Protein AF-A0A955AQU6-F1 (afdb_monomer_lite)

Foldseek 3Di:
DDDDDFQFWKFFDLPDPDNVRHRFIWTFHAPDPVPPDPDADDPDSWGWDDDPPDIWIWTWTDGPPDDPDPPPDPTDTGTPVRIDTDD

Sequence (87 aa):
MNTFHLGDKVRISWDYFVPELQGVVGIVSAPPDSVKASTGPWQGYWRESRTDSDVERIYWVEDLEIPVTEGAVDGAEVSGSDLTRLA

pLDDT: mean 75.55, std 15.39, range [40.62, 93.75]

Structure (mmCIF, N/CA/C/O backbone):
data_AF-A0A955AQU6-F1
#
_entry.id   AF-A0A955AQU6-F1
#
loop_
_atom_site.group_PDB
_atom_site.id
_atom_site.type_symbol
_atom_site.label_atom_id
_atom_site.label_alt_id
_atom_site.label_comp_id
_atom_site.label_asym_id
_atom_site.label_entity_id
_atom_site.label_seq_id
_atom_site.pdbx_PDB_ins_code
_atom_site.Cartn_x
_atom_site.Cartn_y
_atom_site.Cartn_z
_atom_site.occupancy
_atom_site.B_iso_or_equiv
_atom_site.auth_seq_id
_atom_site.auth_comp_id
_atom_site.auth_asym_id
_atom_site.auth_atom_id
_atom_site.pdbx_PDB_model_num
ATOM 1 N N . MET A 1 1 ? -1.659 -13.933 6.890 1.00 56.81 1 MET A N 1
ATOM 2 C CA . MET A 1 1 ? -1.313 -12.635 6.274 1.00 56.81 1 MET A CA 1
ATOM 3 C C . MET A 1 1 ? -2.219 -12.409 5.082 1.00 56.81 1 MET A C 1
ATOM 5 O O . MET A 1 1 ? -2.255 -13.259 4.197 1.00 56.81 1 MET A O 1
ATOM 9 N N . ASN A 1 2 ? -2.978 -11.314 5.081 1.00 64.75 2 ASN A N 1
ATOM 10 C CA . ASN A 1 2 ? -3.788 -10.945 3.924 1.00 64.75 2 ASN A CA 1
ATOM 11 C C . ASN A 1 2 ? -2.857 -10.484 2.801 1.00 64.75 2 ASN A C 1
ATOM 13 O O . ASN A 1 2 ? -1.971 -9.659 3.010 1.00 64.75 2 ASN A O 1
ATOM 17 N N . THR A 1 3 ? -3.030 -11.072 1.620 1.00 81.44 3 THR A N 1
ATOM 18 C CA . THR A 1 3 ? -2.300 -10.666 0.418 1.00 81.44 3 THR A CA 1
ATOM 19 C C . THR A 1 3 ? -3.225 -9.814 -0.439 1.00 81.44 3 THR A C 1
ATOM 21 O O . THR A 1 3 ? -4.352 -10.241 -0.716 1.00 81.44 3 THR A O 1
ATOM 24 N N . PHE A 1 4 ? -2.761 -8.630 -0.828 1.00 87.38 4 PHE A N 1
ATOM 25 C CA . PHE A 1 4 ? -3.431 -7.744 -1.774 1.00 87.38 4 PHE A CA 1
ATOM 26 C C . PHE A 1 4 ? -2.825 -7.910 -3.172 1.00 87.38 4 PHE A C 1
ATOM 28 O O . PHE A 1 4 ? -1.682 -8.346 -3.312 1.00 87.38 4 PHE A O 1
ATOM 35 N N . HIS A 1 5 ? -3.603 -7.590 -4.198 1.00 87.31 5 HIS A N 1
ATOM 36 C CA . HIS A 1 5 ? -3.219 -7.696 -5.603 1.00 87.31 5 HIS A CA 1
ATOM 37 C C . HIS A 1 5 ? -3.397 -6.352 -6.305 1.00 87.31 5 HIS A C 1
ATOM 39 O O . HIS A 1 5 ? -4.176 -5.516 -5.855 1.00 87.31 5 HIS A O 1
ATOM 45 N N . LEU A 1 6 ? -2.700 -6.160 -7.429 1.00 87.38 6 LEU A N 1
ATOM 46 C CA . LEU A 1 6 ? -2.904 -4.989 -8.280 1.00 87.38 6 LEU A CA 1
ATOM 47 C C . LEU A 1 6 ? -4.383 -4.836 -8.657 1.00 87.38 6 LEU A C 1
ATOM 49 O O . LEU A 1 6 ? -5.027 -5.802 -9.066 1.00 87.38 6 LEU A O 1
ATOM 53 N N . GLY A 1 7 ? -4.890 -3.613 -8.539 1.00 88.56 7 GLY A N 1
ATOM 54 C CA . GLY A 1 7 ? -6.286 -3.266 -8.782 1.00 88.56 7 GLY A CA 1
ATOM 55 C C . GLY A 1 7 ? -7.219 -3.516 -7.596 1.00 88.56 7 GLY A C 1
ATOM 56 O O . GLY A 1 7 ? -8.388 -3.141 -7.679 1.00 88.56 7 GLY A O 1
ATOM 57 N N . ASP A 1 8 ? -6.741 -4.102 -6.491 1.00 91.19 8 ASP A N 1
ATOM 58 C CA . ASP A 1 8 ? -7.548 -4.202 -5.277 1.00 91.19 8 ASP A CA 1
ATOM 59 C C . ASP A 1 8 ? -7.892 -2.802 -4.773 1.00 91.19 8 ASP A C 1
ATOM 61 O O . ASP A 1 8 ? -7.006 -1.987 -4.502 1.00 91.19 8 ASP A O 1
ATOM 65 N N . LYS A 1 9 ? -9.187 -2.551 -4.581 1.00 93.06 9 LYS A N 1
ATOM 66 C CA . LYS A 1 9 ? -9.651 -1.361 -3.880 1.00 93.06 9 LYS A CA 1
ATOM 67 C C . LYS A 1 9 ? -9.418 -1.550 -2.386 1.00 93.06 9 LYS A C 1
ATOM 69 O O . LYS A 1 9 ? -9.859 -2.537 -1.791 1.00 93.06 9 LYS A O 1
ATOM 74 N N . VAL A 1 10 ? -8.720 -0.607 -1.774 1.00 92.88 10 VAL A N 1
ATOM 75 C CA . VAL A 1 10 ? -8.309 -0.680 -0.372 1.00 92.88 10 VAL A CA 1
ATOM 76 C C . VAL A 1 10 ? -8.598 0.625 0.348 1.00 92.88 10 VAL A C 1
ATOM 78 O O . VAL A 1 10 ? -8.786 1.673 -0.266 1.00 92.88 10 VAL A O 1
ATOM 81 N N . ARG A 1 11 ? -8.636 0.546 1.674 1.00 93.69 11 ARG A N 1
ATOM 82 C CA . ARG A 1 11 ? -8.651 1.699 2.562 1.00 93.69 11 ARG A CA 1
ATOM 83 C C . ARG A 1 11 ? -7.408 1.689 3.438 1.00 93.69 11 ARG A C 1
ATOM 85 O O . ARG A 1 11 ? -7.121 0.654 4.044 1.00 93.69 11 ARG A O 1
ATOM 92 N N . ILE A 1 12 ? -6.728 2.828 3.519 1.00 91.06 12 ILE A N 1
ATOM 93 C CA . ILE A 1 12 ? -5.614 3.047 4.445 1.00 91.06 12 ILE A CA 1
ATOM 94 C C . ILE A 1 12 ? -6.174 3.233 5.860 1.00 91.06 12 ILE A C 1
ATOM 96 O O . ILE A 1 12 ? -7.188 3.907 6.059 1.00 91.06 12 ILE A O 1
ATOM 100 N N . SER A 1 13 ? -5.539 2.600 6.842 1.00 92.88 13 SER A N 1
ATOM 101 C CA . SER A 1 13 ? -5.926 2.652 8.250 1.00 92.88 13 SER A CA 1
ATOM 102 C C . SER A 1 13 ? -5.996 4.091 8.763 1.00 92.88 13 SER A C 1
ATOM 104 O O . SER A 1 13 ? -5.214 4.954 8.367 1.00 92.88 13 SER A O 1
ATOM 106 N N . TRP A 1 14 ? -6.918 4.347 9.691 1.00 90.81 14 TRP A N 1
ATOM 107 C CA . TRP A 1 14 ? -6.967 5.619 10.418 1.00 90.81 14 TRP A CA 1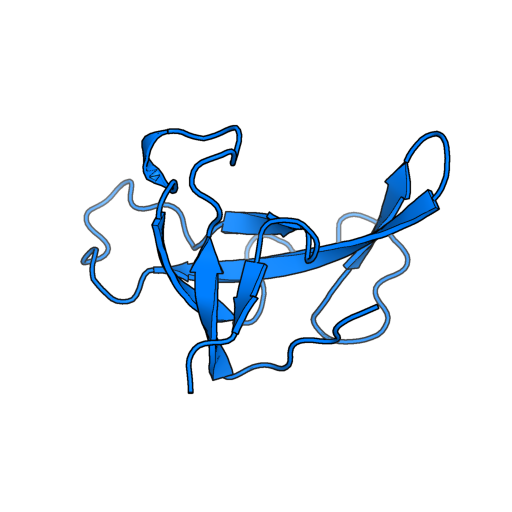
ATOM 108 C C . TRP A 1 14 ? -5.795 5.793 11.389 1.00 90.81 14 TRP A C 1
ATOM 110 O O . TRP A 1 14 ? -5.513 6.912 11.798 1.00 90.81 14 TRP A O 1
ATOM 120 N N . ASP A 1 15 ? -5.093 4.707 11.713 1.00 90.56 15 ASP A N 1
ATOM 121 C CA . ASP A 1 15 ? -3.906 4.725 12.570 1.00 90.56 15 ASP A CA 1
ATOM 122 C C . ASP A 1 15 ? -2.601 4.919 11.774 1.00 90.56 15 ASP A C 1
ATOM 124 O O . ASP A 1 15 ? -1.514 4.934 12.353 1.00 90.56 15 ASP A O 1
ATOM 128 N N . TYR A 1 16 ? -2.689 5.073 10.447 1.00 87.56 16 TYR A N 1
ATOM 129 C CA . TYR A 1 16 ? -1.520 5.261 9.594 1.00 87.56 16 TYR A CA 1
ATOM 130 C C . TYR A 1 16 ? -0.777 6.558 9.938 1.00 87.56 16 TYR A C 1
ATOM 132 O O . TYR A 1 16 ? -1.383 7.588 10.236 1.00 87.56 16 TYR A O 1
ATOM 140 N N . PHE A 1 17 ? 0.554 6.527 9.886 1.00 82.62 17 PHE A N 1
ATOM 141 C CA . PHE A 1 17 ? 1.387 7.603 10.429 1.00 82.62 17 PHE A CA 1
ATOM 142 C C . PHE A 1 17 ? 1.334 8.920 9.635 1.00 82.62 17 PHE A C 1
ATOM 144 O O . PHE A 1 17 ? 1.718 9.953 10.182 1.00 82.62 17 PHE A O 1
ATOM 151 N N . VAL A 1 18 ? 0.889 8.894 8.370 1.00 80.31 18 VAL A N 1
ATOM 152 C CA . VAL A 1 18 ? 0.689 10.090 7.530 1.00 80.31 18 VAL A CA 1
ATOM 153 C C . VAL A 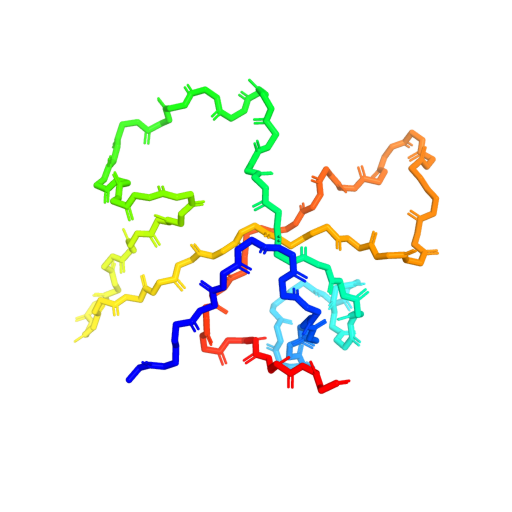1 18 ? -0.776 10.530 7.632 1.00 80.31 18 VAL A C 1
ATOM 155 O O . VAL A 1 18 ? -1.634 9.851 7.061 1.00 80.31 18 VAL A O 1
ATOM 158 N N . PRO A 1 19 ? -1.090 11.642 8.327 1.00 84.38 19 PRO A N 1
ATOM 159 C CA . PRO A 1 19 ? -2.469 12.062 8.586 1.00 84.38 19 PRO A CA 1
ATOM 160 C C . PRO A 1 19 ? -3.311 12.276 7.325 1.00 84.38 19 PRO A C 1
ATOM 162 O O . PRO A 1 19 ? -4.494 11.954 7.310 1.00 84.38 19 PRO A O 1
ATOM 165 N N . GLU A 1 20 ? -2.705 12.782 6.255 1.00 82.50 20 GLU A N 1
ATOM 166 C CA . GLU A 1 20 ? -3.373 13.085 4.987 1.00 82.50 20 GLU A CA 1
ATOM 167 C C . GLU A 1 20 ? -3.857 11.830 4.252 1.00 82.50 20 GLU A C 1
ATOM 169 O O . GLU A 1 20 ? -4.756 11.912 3.421 1.00 82.50 20 GLU A O 1
ATOM 174 N N . LEU A 1 21 ? -3.273 10.672 4.566 1.00 83.56 21 LEU A N 1
ATOM 175 C CA . LEU A 1 21 ? -3.598 9.393 3.943 1.00 83.56 21 LEU A CA 1
ATOM 176 C C . LEU A 1 21 ? -4.507 8.526 4.820 1.00 83.56 21 LEU A C 1
ATOM 178 O O . LEU A 1 21 ? -4.959 7.468 4.387 1.00 83.56 21 LEU A O 1
ATOM 182 N N . GLN A 1 22 ? -4.804 8.954 6.048 1.00 89.50 22 GLN A N 1
ATOM 183 C CA . GLN A 1 22 ? -5.660 8.202 6.958 1.00 89.50 22 GLN A CA 1
ATOM 184 C C . GLN A 1 22 ? -7.078 8.075 6.402 1.00 89.50 22 GLN A C 1
ATOM 186 O O . GLN A 1 22 ? -7.750 9.057 6.089 1.00 89.50 22 GLN A O 1
ATOM 191 N N . GLY A 1 23 ? -7.561 6.839 6.292 1.00 89.38 23 GLY A N 1
ATOM 192 C CA . GLY A 1 23 ? -8.908 6.564 5.813 1.00 89.38 23 GLY A CA 1
ATOM 193 C C . GLY A 1 23 ? -9.113 6.754 4.308 1.00 89.38 23 GLY A C 1
ATOM 194 O O . GLY A 1 23 ? -10.237 6.483 3.866 1.00 89.38 23 GLY A O 1
ATOM 195 N N . VAL A 1 24 ? -8.078 7.157 3.556 1.00 89.62 24 VAL A N 1
ATOM 196 C CA . VAL A 1 24 ? -8.104 7.310 2.095 1.00 89.62 24 VAL A CA 1
ATOM 197 C C . VAL A 1 24 ? -8.480 5.992 1.435 1.00 89.62 24 VAL A C 1
ATOM 199 O O . VAL A 1 24 ? -8.035 4.911 1.840 1.00 89.62 24 VAL A O 1
ATOM 202 N N . VAL A 1 25 ? -9.327 6.097 0.415 1.00 92.06 25 VAL A N 1
ATOM 203 C CA . VAL A 1 25 ? -9.726 4.984 -0.436 1.00 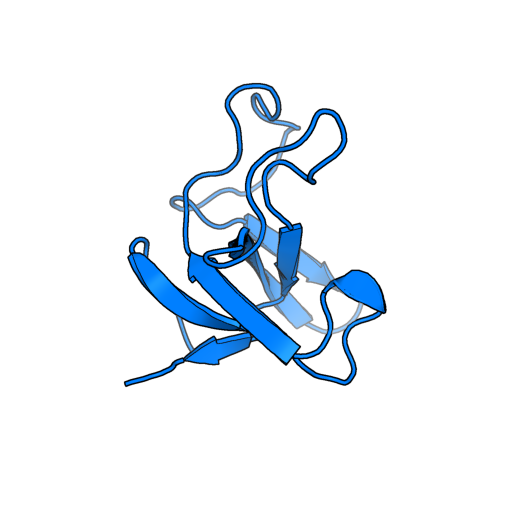92.06 25 VAL A CA 1
ATOM 204 C C . VAL A 1 25 ? -8.896 5.033 -1.709 1.00 92.06 25 VAL A C 1
ATOM 206 O O . VAL A 1 25 ? -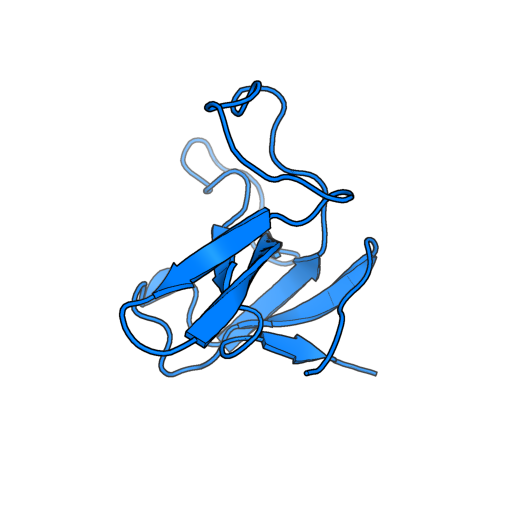8.993 5.969 -2.494 1.00 92.06 25 VAL A O 1
ATOM 209 N N . GLY A 1 26 ? -8.105 3.989 -1.921 1.00 90.12 26 GLY A N 1
ATOM 210 C CA . GLY A 1 26 ? -7.193 3.899 -3.050 1.00 90.12 26 GLY A CA 1
ATOM 211 C C . GLY A 1 26 ? -7.260 2.558 -3.762 1.00 90.12 26 GLY A C 1
ATOM 212 O O . GLY A 1 26 ? -8.062 1.677 -3.428 1.00 90.12 26 GLY A O 1
ATOM 213 N N . ILE A 1 27 ? -6.389 2.407 -4.751 1.00 90.69 27 ILE A N 1
ATOM 214 C CA . ILE A 1 27 ? -6.144 1.160 -5.469 1.00 90.69 27 ILE A CA 1
ATOM 215 C C . ILE A 1 27 ? -4.705 0.721 -5.259 1.00 90.69 27 ILE A C 1
ATOM 217 O O . ILE A 1 27 ? -3.781 1.527 -5.314 1.00 90.69 27 ILE A O 1
ATOM 221 N N . VAL A 1 28 ? -4.510 -0.576 -5.040 1.00 88.62 28 VAL A N 1
ATOM 222 C CA . VAL A 1 28 ? -3.167 -1.151 -5.071 1.00 88.62 28 VAL A CA 1
ATOM 223 C C . VAL A 1 28 ? -2.652 -1.058 -6.502 1.00 88.62 28 VAL A C 1
ATOM 225 O O . VAL A 1 28 ? -3.241 -1.642 -7.415 1.00 88.62 28 VAL A O 1
ATOM 228 N N . SER A 1 29 ? -1.559 -0.336 -6.703 1.00 84.62 29 SER A N 1
ATOM 229 C CA . SER A 1 29 ? -0.975 -0.101 -8.020 1.00 84.62 29 SER A CA 1
ATOM 230 C C . SER A 1 29 ? 0.507 -0.473 -8.045 1.00 84.62 29 SER A C 1
ATOM 232 O O . SER A 1 29 ? 1.061 -1.016 -7.083 1.00 84.62 29 SER A O 1
ATOM 234 N N . ALA A 1 30 ? 1.133 -0.283 -9.205 1.00 79.94 30 ALA A N 1
ATOM 235 C CA . ALA A 1 30 ? 2.571 -0.439 -9.328 1.00 79.94 30 ALA A CA 1
ATOM 236 C C . ALA A 1 30 ? 3.269 0.797 -8.735 1.00 79.94 30 ALA A C 1
ATOM 238 O O . ALA A 1 30 ? 2.738 1.899 -8.852 1.00 79.94 30 ALA A O 1
ATOM 239 N N . PRO A 1 31 ? 4.464 0.644 -8.140 1.00 75.69 31 PRO A N 1
ATOM 240 C CA . PRO A 1 31 ? 5.246 1.801 -7.726 1.00 75.69 31 PRO A CA 1
ATOM 241 C C . PRO A 1 31 ? 5.588 2.679 -8.945 1.00 75.69 31 PRO A C 1
ATOM 243 O O . PRO A 1 31 ? 5.756 2.147 -10.049 1.00 75.69 31 PRO A O 1
ATOM 246 N N . PRO A 1 32 ? 5.732 4.003 -8.767 1.00 71.75 32 PRO A N 1
ATOM 247 C CA . PRO A 1 32 ? 6.022 4.917 -9.859 1.00 71.75 32 PRO A CA 1
ATOM 248 C C . PRO A 1 32 ? 7.375 4.607 -10.502 1.00 71.75 32 PRO A C 1
ATOM 250 O O . PRO A 1 32 ? 8.323 4.176 -9.844 1.00 71.75 32 PRO A O 1
ATOM 253 N N . ASP A 1 33 ? 7.491 4.903 -11.798 1.00 68.56 33 ASP A N 1
ATOM 254 C CA . ASP A 1 33 ? 8.693 4.647 -12.602 1.00 68.56 33 ASP A CA 1
ATOM 255 C C . ASP A 1 33 ? 9.955 5.336 -12.070 1.00 68.56 33 ASP A C 1
ATOM 257 O O . ASP A 1 33 ? 11.056 4.966 -12.463 1.00 68.56 33 ASP A O 1
ATOM 261 N N . SER A 1 34 ? 9.828 6.363 -11.227 1.00 63.22 34 SER A N 1
ATOM 262 C CA . SER A 1 34 ? 10.945 7.031 -10.549 1.00 63.22 34 SER A CA 1
ATOM 263 C C . SER A 1 34 ? 11.549 6.167 -9.434 1.00 63.22 34 SER A C 1
ATOM 265 O O . SER A 1 34 ? 12.743 6.275 -9.145 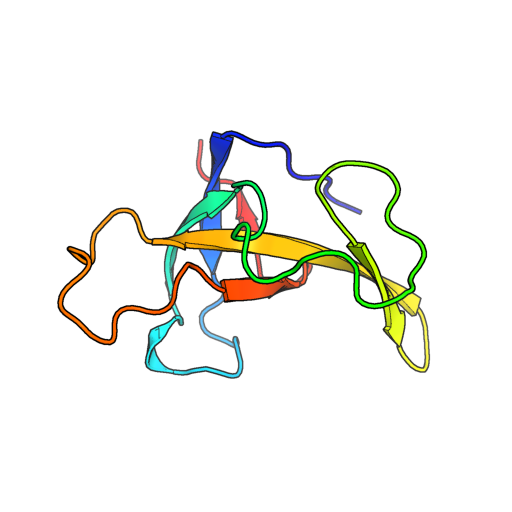1.00 63.22 34 SER A O 1
ATOM 267 N N . VAL A 1 35 ? 10.773 5.233 -8.878 1.00 62.75 35 VAL A N 1
ATOM 268 C CA . VAL A 1 35 ? 11.199 4.210 -7.916 1.00 62.75 35 VAL A CA 1
ATOM 269 C C . VAL A 1 35 ? 11.804 3.033 -8.698 1.00 62.75 35 VAL A C 1
ATOM 271 O O . VAL A 1 35 ? 11.359 1.887 -8.646 1.00 62.75 35 VAL A O 1
ATOM 274 N N . LYS A 1 36 ? 12.866 3.308 -9.472 1.00 50.69 36 LYS A N 1
ATOM 275 C CA . LYS A 1 36 ? 13.636 2.272 -10.182 1.00 50.69 36 LYS A CA 1
ATOM 276 C C . LYS A 1 36 ? 14.566 1.568 -9.208 1.00 50.69 36 LYS A C 1
ATOM 278 O O . LYS A 1 36 ? 15.736 1.912 -9.102 1.00 50.69 36 LYS A O 1
ATOM 283 N N . ALA A 1 37 ? 14.041 0.562 -8.520 1.00 53.12 37 ALA A N 1
ATOM 284 C CA . ALA A 1 37 ? 14.831 -0.450 -7.830 1.00 53.12 37 ALA A CA 1
ATOM 285 C C . ALA A 1 37 ? 15.862 0.102 -6.825 1.00 53.12 37 ALA A C 1
ATOM 287 O O . ALA A 1 37 ? 17.071 0.067 -7.055 1.00 53.12 37 ALA A O 1
ATOM 288 N N . SER A 1 38 ? 15.418 0.485 -5.631 1.00 45.41 38 SER A N 1
ATOM 289 C CA . SER A 1 38 ? 16.321 0.533 -4.478 1.00 45.41 38 SER A CA 1
ATOM 290 C C . SER A 1 38 ? 16.490 -0.884 -3.902 1.00 45.41 38 SER A C 1
ATOM 292 O O . SER A 1 38 ? 15.862 -1.281 -2.927 1.00 45.41 38 SER A O 1
ATOM 294 N N . THR A 1 39 ? 17.297 -1.695 -4.598 1.00 44.34 39 THR A N 1
ATOM 295 C CA . THR A 1 39 ? 18.084 -2.830 -4.063 1.00 44.34 39 THR A CA 1
ATOM 296 C C . THR A 1 39 ? 17.438 -3.637 -2.913 1.00 44.34 39 THR A C 1
ATOM 298 O O . THR A 1 39 ? 17.879 -3.541 -1.768 1.00 44.34 39 THR A O 1
ATOM 301 N N . GLY A 1 40 ? 16.408 -4.448 -3.190 1.00 54.50 40 GLY A N 1
ATOM 302 C CA . GLY A 1 40 ? 15.695 -5.210 -2.150 1.00 54.50 40 GLY A CA 1
A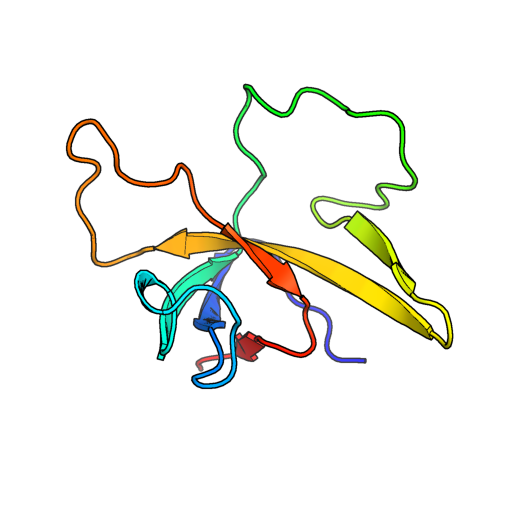TOM 303 C C . GLY A 1 40 ? 14.883 -6.418 -2.655 1.00 54.50 40 GLY A C 1
ATOM 304 O O . GLY A 1 40 ? 14.812 -6.635 -3.863 1.00 54.50 40 GLY A O 1
ATOM 305 N N . PRO A 1 41 ? 14.291 -7.226 -1.750 1.00 52.59 41 PRO A N 1
ATOM 306 C CA . PRO A 1 41 ? 13.703 -8.550 -2.018 1.00 52.59 41 PRO A CA 1
ATOM 307 C C . PRO A 1 41 ? 12.289 -8.494 -2.635 1.00 52.59 41 PRO A C 1
ATOM 309 O O . PRO A 1 41 ? 11.361 -9.130 -2.144 1.00 52.59 41 PRO A O 1
ATOM 312 N N . TRP A 1 42 ? 12.100 -7.719 -3.702 1.00 59.62 42 TRP A N 1
ATOM 313 C CA . TRP A 1 42 ? 10.811 -7.594 -4.391 1.00 59.62 42 TRP A CA 1
ATOM 314 C C . TRP A 1 42 ? 10.418 -8.937 -5.044 1.00 59.62 42 TRP A C 1
ATOM 316 O O . TRP A 1 42 ? 11.013 -9.340 -6.044 1.00 59.62 42 TRP A O 1
ATOM 326 N N . GLN A 1 43 ? 9.438 -9.655 -4.479 1.00 53.03 43 GLN A N 1
ATOM 327 C CA . GLN A 1 43 ? 8.799 -10.816 -5.115 1.00 53.03 43 GLN A CA 1
ATOM 328 C C . GLN A 1 43 ? 7.389 -10.414 -5.568 1.00 53.03 43 GLN A C 1
ATOM 330 O O . GLN A 1 43 ? 6.436 -10.506 -4.801 1.00 53.03 43 GLN A O 1
ATOM 335 N N . GLY A 1 44 ? 7.266 -9.955 -6.816 1.00 59.97 44 GLY A N 1
ATOM 336 C CA . GLY A 1 44 ? 6.039 -9.354 -7.358 1.00 59.97 44 GLY A CA 1
ATOM 337 C C . GLY A 1 44 ? 6.037 -7.822 -7.270 1.00 59.97 44 GLY A C 1
ATOM 338 O O . GLY A 1 44 ? 7.060 -7.213 -6.975 1.00 59.97 44 GLY A O 1
ATOM 339 N N . TYR A 1 45 ? 4.887 -7.193 -7.542 1.00 61.28 45 TYR A N 1
ATOM 340 C CA . TYR A 1 45 ? 4.712 -5.729 -7.484 1.00 61.28 45 TYR A CA 1
ATOM 341 C C . TYR A 1 45 ? 4.699 -5.156 -6.047 1.00 61.28 45 TYR A C 1
ATOM 343 O O . TYR A 1 45 ? 4.527 -3.956 -5.870 1.00 61.28 45 TYR A O 1
ATOM 351 N N . TRP A 1 46 ? 4.872 -5.996 -5.021 1.00 66.81 46 TRP A N 1
ATOM 352 C CA . TRP A 1 46 ? 4.918 -5.625 -3.602 1.00 66.81 46 TRP A CA 1
ATOM 353 C C . TRP A 1 46 ? 6.284 -5.970 -2.995 1.00 66.81 46 TRP A C 1
ATOM 355 O O . TRP A 1 46 ? 6.937 -6.946 -3.381 1.00 66.81 46 TRP A O 1
ATOM 365 N N . ARG A 1 47 ? 6.716 -5.175 -2.013 1.00 75.62 47 ARG A N 1
ATOM 366 C CA . ARG A 1 47 ? 7.963 -5.389 -1.264 1.00 75.62 47 ARG A CA 1
ATOM 367 C C . ARG A 1 47 ? 7.684 -6.122 0.030 1.00 75.62 47 ARG A C 1
ATOM 369 O O . ARG A 1 47 ? 6.649 -5.925 0.651 1.00 75.62 47 ARG A O 1
ATOM 376 N N . GLU A 1 48 ? 8.648 -6.903 0.489 1.00 76.31 48 GLU A N 1
ATOM 377 C CA . GLU A 1 48 ? 8.677 -7.377 1.870 1.00 76.31 48 GLU A CA 1
ATOM 378 C C . GLU A 1 48 ? 9.762 -6.607 2.636 1.00 76.31 48 GLU A C 1
ATOM 380 O O . GLU A 1 48 ? 10.903 -6.482 2.178 1.00 76.31 48 GLU A O 1
ATOM 385 N N . SER A 1 49 ? 9.392 -6.033 3.777 1.00 69.62 49 SER A N 1
ATOM 386 C CA . SER A 1 49 ? 10.287 -5.353 4.710 1.00 69.62 49 SER A CA 1
ATOM 387 C C . SER A 1 49 ? 10.400 -6.187 5.982 1.00 69.62 49 SER A C 1
ATOM 389 O O . SER A 1 49 ? 9.411 -6.740 6.454 1.00 69.62 49 SER A O 1
ATOM 391 N N . ARG A 1 50 ? 11.606 -6.317 6.540 1.00 67.81 50 ARG A N 1
ATOM 392 C CA . ARG A 1 50 ? 11.782 -6.940 7.858 1.00 67.81 50 ARG A CA 1
ATOM 393 C C . ARG A 1 50 ? 11.720 -5.851 8.914 1.00 67.81 50 ARG A C 1
ATOM 395 O O . ARG A 1 50 ? 12.565 -4.959 8.900 1.00 67.81 50 ARG A O 1
ATOM 402 N N . THR A 1 51 ? 10.753 -5.946 9.814 1.00 64.94 51 THR A N 1
ATOM 403 C CA . THR A 1 51 ? 10.781 -5.212 11.081 1.00 64.94 51 THR A CA 1
ATOM 404 C C . THR A 1 51 ? 11.529 -6.052 12.123 1.00 64.94 51 THR A C 1
ATOM 406 O O . THR A 1 51 ? 11.892 -7.201 11.856 1.00 64.94 51 THR A O 1
ATOM 409 N N . ASP A 1 52 ? 11.791 -5.500 13.311 1.00 70.69 52 ASP A N 1
ATOM 410 C CA . ASP A 1 52 ? 12.530 -6.185 14.387 1.00 70.69 52 ASP A CA 1
ATOM 411 C C . ASP A 1 52 ? 11.891 -7.507 14.854 1.00 70.69 52 ASP A C 1
ATOM 413 O O . ASP A 1 52 ? 12.500 -8.254 15.619 1.00 70.69 52 ASP A O 1
ATOM 417 N N . SER A 1 53 ? 10.657 -7.808 14.442 1.00 64.75 53 SER A N 1
ATOM 418 C CA . SER A 1 53 ? 9.907 -8.967 14.936 1.00 64.75 53 SER A CA 1
ATOM 419 C C . SER A 1 53 ? 9.250 -9.808 13.845 1.00 64.75 53 SER A C 1
ATOM 421 O O . SER A 1 53 ? 9.117 -11.010 14.049 1.00 64.75 53 SER A O 1
ATOM 423 N N . ASP A 1 54 ? 8.922 -9.245 12.676 1.00 74.75 54 ASP A N 1
ATOM 424 C CA . ASP A 1 54 ? 8.197 -9.971 11.631 1.00 74.75 54 ASP A CA 1
ATOM 425 C C . ASP A 1 54 ? 8.535 -9.481 10.212 1.00 74.75 54 ASP A C 1
ATOM 427 O O . ASP A 1 54 ? 9.085 -8.400 9.990 1.00 74.75 54 ASP A O 1
ATOM 431 N N . VAL A 1 55 ? 8.211 -10.311 9.216 1.00 79.50 55 VAL A N 1
ATOM 432 C CA . VAL A 1 55 ? 8.228 -9.904 7.804 1.00 79.50 55 VAL A CA 1
ATOM 433 C C . VAL A 1 55 ? 6.909 -9.205 7.498 1.00 79.50 55 VAL A C 1
ATOM 435 O O . VAL A 1 55 ? 5.846 -9.811 7.591 1.00 79.50 55 VAL A O 1
ATOM 438 N N . GLU A 1 56 ? 6.972 -7.944 7.102 1.00 81.06 56 GLU A N 1
ATOM 439 C CA . GLU A 1 56 ? 5.822 -7.130 6.735 1.00 81.06 56 GLU A CA 1
ATOM 440 C C . GLU A 1 56 ? 5.779 -6.920 5.219 1.00 81.06 56 GLU A C 1
ATOM 442 O O . GLU A 1 56 ? 6.804 -6.681 4.579 1.00 81.06 56 GLU A O 1
ATOM 447 N N . ARG A 1 57 ? 4.590 -7.020 4.620 1.00 84.31 57 ARG A N 1
ATOM 448 C CA . ARG A 1 57 ? 4.412 -6.795 3.182 1.00 84.31 57 ARG A CA 1
ATOM 449 C C . ARG A 1 57 ? 3.941 -5.371 2.935 1.00 84.31 57 ARG A C 1
ATOM 451 O O . ARG A 1 57 ? 2.940 -4.965 3.509 1.00 84.31 57 ARG A O 1
ATOM 458 N N . ILE A 1 58 ? 4.635 -4.659 2.060 1.00 85.56 58 ILE A N 1
ATOM 459 C CA . ILE A 1 58 ? 4.409 -3.258 1.710 1.00 85.56 58 ILE A CA 1
ATOM 460 C C . ILE A 1 58 ? 3.826 -3.175 0.298 1.00 85.56 58 ILE A C 1
ATOM 462 O O . ILE A 1 58 ? 4.316 -3.835 -0.625 1.00 85.56 58 ILE A O 1
ATOM 466 N N . TYR A 1 59 ? 2.799 -2.349 0.142 1.00 86.31 59 TYR A N 1
ATOM 467 C CA . TYR A 1 59 ? 2.070 -2.122 -1.100 1.00 86.31 59 TYR A CA 1
ATOM 468 C C . TYR A 1 59 ? 2.139 -0.654 -1.494 1.00 86.31 59 TYR A C 1
ATOM 470 O O . TYR A 1 59 ? 2.210 0.218 -0.633 1.00 86.31 59 TYR A O 1
ATOM 478 N N . TRP A 1 60 ? 2.077 -0.391 -2.794 1.00 87.62 60 TRP A N 1
ATOM 479 C CA . TRP A 1 60 ? 1.868 0.956 -3.299 1.00 87.62 60 TRP A CA 1
ATOM 480 C C . TRP A 1 60 ? 0.371 1.194 -3.491 1.00 87.62 60 TRP A C 1
ATOM 482 O O . TRP A 1 60 ? -0.312 0.357 -4.087 1.00 87.62 60 TRP A O 1
ATOM 492 N N . VAL A 1 61 ? -0.143 2.296 -2.949 1.00 87.56 61 VAL A N 1
ATOM 493 C CA . VAL A 1 61 ? -1.565 2.649 -3.028 1.00 87.56 61 VAL A CA 1
ATOM 494 C C . VAL A 1 61 ? -1.722 4.018 -3.668 1.00 87.56 61 VAL A C 1
ATOM 496 O O . VAL A 1 61 ? -1.284 5.019 -3.105 1.00 87.56 61 VAL A O 1
ATOM 499 N N . GLU A 1 62 ? -2.373 4.052 -4.826 1.00 86.75 62 GLU A N 1
ATOM 500 C CA . GLU A 1 62 ? -2.795 5.281 -5.495 1.00 86.75 62 GLU A CA 1
ATOM 501 C C . GLU A 1 62 ? -4.156 5.726 -4.961 1.00 86.75 62 GLU A C 1
ATOM 503 O O . GLU A 1 62 ? -5.100 4.934 -4.897 1.00 86.75 62 GLU A O 1
ATOM 508 N N . ASP A 1 63 ? -4.257 6.995 -4.577 1.00 80.00 63 ASP A N 1
ATOM 509 C CA . ASP A 1 63 ? -5.520 7.611 -4.178 1.00 80.00 63 ASP A CA 1
ATOM 510 C C . ASP A 1 63 ? -6.465 7.716 -5.390 1.00 80.00 63 ASP A C 1
ATOM 512 O O . ASP A 1 63 ? -6.053 8.110 -6.482 1.00 80.00 63 ASP A O 1
ATOM 516 N N . LEU A 1 64 ? -7.736 7.348 -5.211 1.00 74.75 64 LEU A N 1
ATOM 517 C CA . LEU A 1 64 ? -8.753 7.434 -6.263 1.00 74.75 64 LEU A CA 1
ATOM 518 C C . LEU A 1 64 ? -9.432 8.810 -6.356 1.00 74.75 64 LEU A C 1
ATOM 520 O O . LEU A 1 64 ? -10.064 9.102 -7.373 1.00 74.75 64 LEU A O 1
ATOM 524 N N . GLU A 1 65 ? -9.378 9.617 -5.299 1.00 65.00 65 GLU A N 1
ATOM 525 C CA . GLU A 1 65 ? -10.214 10.809 -5.123 1.00 65.00 65 GLU A CA 1
ATOM 526 C C . GLU A 1 65 ? -9.425 12.125 -5.189 1.00 65.00 65 GLU A C 1
ATOM 528 O O . GLU A 1 65 ? -10.031 13.183 -5.381 1.00 65.00 65 GLU A O 1
ATOM 533 N N . ILE A 1 66 ? -8.092 12.087 -5.095 1.00 56.94 66 ILE A N 1
ATOM 534 C CA . ILE A 1 66 ? -7.257 13.289 -5.193 1.00 56.94 66 ILE A CA 1
ATOM 535 C C . ILE A 1 66 ? -6.757 13.457 -6.639 1.00 56.94 66 ILE A C 1
ATOM 537 O O . ILE A 1 66 ? -5.896 12.695 -7.083 1.00 56.94 66 ILE A O 1
ATOM 541 N N . PRO A 1 67 ? -7.258 14.448 -7.412 1.00 47.59 67 PRO A N 1
ATOM 542 C CA . PRO A 1 67 ? -6.664 14.772 -8.701 1.00 47.59 67 PRO A CA 1
ATOM 543 C C . PRO A 1 67 ? -5.207 15.167 -8.478 1.00 47.59 67 PRO A C 1
ATOM 545 O O . PRO A 1 67 ? -4.907 15.926 -7.557 1.00 47.59 67 PRO A O 1
ATOM 548 N N . VAL A 1 68 ? -4.318 14.655 -9.330 1.00 50.88 68 VAL A N 1
ATOM 549 C CA . VAL A 1 68 ? -2.873 14.899 -9.282 1.00 50.88 68 VAL A CA 1
ATOM 550 C C . VAL A 1 68 ? -2.584 16.377 -9.591 1.00 50.88 68 VAL A C 1
ATOM 552 O O . VAL A 1 68 ? -2.159 16.738 -10.683 1.00 50.88 68 VAL A O 1
ATOM 555 N N . THR A 1 69 ? -2.897 17.283 -8.667 1.00 44.06 69 THR A N 1
ATOM 556 C CA . THR A 1 69 ? -2.364 18.647 -8.663 1.00 44.06 69 THR A CA 1
ATOM 557 C C . THR A 1 69 ? -0.885 18.555 -8.337 1.00 44.06 69 THR A C 1
ATOM 559 O O . THR A 1 69 ? -0.520 17.740 -7.499 1.00 44.06 69 THR A O 1
ATOM 562 N N . GLU A 1 70 ? -0.039 19.353 -8.993 1.00 40.62 70 GLU A N 1
ATOM 563 C CA . GLU A 1 70 ? 1.415 19.386 -8.773 1.00 40.62 70 GLU A CA 1
ATOM 564 C C . GLU A 1 70 ? 1.749 19.352 -7.267 1.00 40.62 70 GLU A C 1
ATOM 566 O O . GLU A 1 70 ? 1.571 20.344 -6.562 1.00 40.62 70 GLU A O 1
ATOM 571 N N . GLY A 1 71 ? 2.161 18.182 -6.761 1.00 43.66 71 GLY A N 1
ATOM 572 C CA . GLY A 1 71 ? 2.359 17.918 -5.329 1.00 43.66 71 GLY A CA 1
ATOM 573 C C . GLY A 1 71 ? 1.539 16.760 -4.744 1.00 43.66 71 GLY A C 1
ATOM 574 O O . GLY A 1 71 ? 1.796 16.372 -3.607 1.00 43.66 71 GLY A O 1
ATOM 575 N N . ALA A 1 72 ? 0.590 16.186 -5.489 1.00 47.84 72 ALA A N 1
ATOM 576 C CA . ALA A 1 72 ? -0.043 14.925 -5.127 1.00 47.84 72 ALA A CA 1
ATOM 577 C C . ALA A 1 72 ? 1.029 13.835 -5.096 1.00 47.84 72 ALA A C 1
ATOM 579 O O . ALA A 1 72 ? 1.786 13.663 -6.051 1.00 47.84 72 ALA A O 1
ATOM 580 N N . VAL A 1 73 ? 1.123 13.148 -3.961 1.00 52.59 73 VAL A N 1
ATOM 581 C CA . VAL A 1 73 ? 1.964 11.965 -3.813 1.00 52.59 73 VAL A CA 1
ATOM 582 C C . VAL A 1 73 ? 1.619 10.993 -4.939 1.00 52.59 73 VAL A C 1
ATOM 584 O O . VAL A 1 73 ? 0.440 10.733 -5.166 1.00 52.59 73 VAL A O 1
ATOM 587 N N . ASP A 1 74 ? 2.627 10.447 -5.625 1.00 65.50 74 ASP A N 1
ATOM 588 C CA . ASP A 1 74 ? 2.495 9.448 -6.707 1.00 65.50 74 ASP A CA 1
ATOM 589 C C . ASP A 1 74 ? 1.836 8.119 -6.234 1.00 65.50 74 ASP A C 1
ATOM 591 O O . ASP A 1 74 ? 1.938 7.085 -6.883 1.00 65.50 74 ASP A O 1
ATOM 595 N N . GLY A 1 75 ? 1.171 8.136 -5.079 1.00 71.94 75 GLY A N 1
ATOM 596 C CA . GLY A 1 75 ? 0.734 7.040 -4.232 1.00 71.94 75 GLY A CA 1
ATOM 597 C C . GLY A 1 75 ? 1.574 6.952 -2.955 1.00 71.94 75 GLY A C 1
ATOM 598 O O . GLY A 1 75 ? 2.502 7.734 -2.730 1.00 71.94 75 GLY A O 1
ATOM 599 N N . ALA A 1 76 ? 1.211 6.024 -2.079 1.00 81.00 76 ALA A N 1
ATOM 600 C CA . ALA A 1 76 ? 1.859 5.828 -0.790 1.00 81.00 76 ALA A CA 1
ATOM 601 C C . ALA A 1 76 ? 2.379 4.397 -0.638 1.00 81.00 76 ALA A C 1
ATOM 603 O O . ALA A 1 76 ? 1.679 3.442 -0.974 1.00 81.00 76 ALA A O 1
ATOM 604 N N . GLU A 1 77 ? 3.584 4.248 -0.080 1.00 86.06 77 GLU A N 1
ATOM 605 C CA . GLU A 1 77 ? 4.073 2.960 0.424 1.00 86.06 77 GLU A CA 1
ATOM 606 C C . GLU A 1 77 ? 3.373 2.650 1.745 1.00 86.06 77 GLU A C 1
ATOM 608 O O . GLU A 1 77 ? 3.697 3.237 2.773 1.00 86.06 77 GLU A O 1
ATOM 613 N N . VAL A 1 78 ? 2.415 1.728 1.725 1.00 87.69 78 VAL A N 1
ATOM 614 C CA . VAL A 1 78 ? 1.592 1.387 2.887 1.00 87.69 78 VAL A CA 1
ATOM 615 C C . VAL A 1 78 ? 1.806 -0.071 3.259 1.00 87.69 78 VAL A C 1
ATOM 617 O O . VAL A 1 78 ? 1.828 -0.960 2.401 1.00 87.69 78 VAL A O 1
ATOM 620 N N . SER A 1 79 ? 1.952 -0.342 4.551 1.00 89.06 79 SER A N 1
ATOM 621 C CA . SER A 1 79 ? 1.986 -1.717 5.022 1.00 89.06 79 SER A CA 1
ATOM 622 C C . SER A 1 79 ? 0.648 -2.421 4.807 1.00 89.06 79 SER A C 1
ATOM 624 O O . SER A 1 79 ? -0.419 -1.856 5.014 1.00 89.06 79 SER A O 1
ATOM 626 N N . GLY A 1 80 ? 0.688 -3.711 4.480 1.00 87.69 80 GLY A N 1
ATOM 627 C CA . GLY A 1 80 ? -0.489 -4.569 4.463 1.00 87.69 80 GLY A CA 1
ATOM 628 C C . GLY A 1 80 ? -1.207 -4.680 5.811 1.00 87.69 80 GLY A C 1
ATOM 629 O O . GLY A 1 80 ? -2.373 -5.068 5.813 1.00 87.69 80 GLY A O 1
ATOM 630 N N . SER A 1 81 ? -0.548 -4.368 6.933 1.00 88.75 81 SER A N 1
ATOM 631 C CA . SER A 1 81 ? -1.194 -4.278 8.252 1.00 88.75 81 SER A CA 1
ATOM 632 C C . SER A 1 81 ? -2.085 -3.033 8.373 1.00 88.75 81 SER A C 1
ATOM 634 O O . SER A 1 81 ? -3.110 -3.086 9.050 1.00 88.75 81 SER A O 1
ATOM 636 N N . ASP A 1 82 ? -1.761 -1.975 7.628 1.00 91.31 82 ASP A N 1
ATOM 637 C CA . ASP A 1 82 ? -2.497 -0.712 7.559 1.00 91.31 82 ASP A CA 1
ATOM 638 C C . ASP A 1 82 ? -3.526 -0.675 6.418 1.00 91.31 82 ASP A C 1
ATOM 640 O O . ASP A 1 82 ? -4.094 0.377 6.129 1.00 91.31 82 ASP A O 1
ATOM 644 N N . LEU A 1 83 ? -3.790 -1.801 5.747 1.00 91.25 83 LEU A N 1
ATOM 645 C CA . LEU A 1 83 ? -4.731 -1.869 4.629 1.00 91.25 83 LEU A CA 1
ATOM 646 C C . LEU A 1 83 ? -5.946 -2.736 4.944 1.00 91.25 83 LEU A C 1
ATOM 648 O O . LEU A 1 83 ? -5.855 -3.841 5.476 1.00 91.25 83 LEU A O 1
ATOM 652 N N . THR A 1 84 ? -7.111 -2.258 4.515 1.00 93.75 84 THR A N 1
ATOM 653 C CA . THR A 1 84 ? -8.364 -3.020 4.526 1.00 93.75 84 THR A CA 1
ATOM 654 C C . THR A 1 84 ? -8.894 -3.161 3.104 1.00 93.75 84 THR A C 1
ATOM 656 O O . THR A 1 84 ? -9.091 -2.155 2.425 1.00 93.75 84 THR A O 1
ATOM 659 N N . ARG A 1 85 ? -9.150 -4.394 2.638 1.00 91.56 85 ARG A N 1
ATOM 660 C CA . ARG A 1 85 ? -9.753 -4.629 1.312 1.00 91.56 85 ARG A CA 1
ATOM 661 C C . ARG A 1 85 ? -11.208 -4.166 1.331 1.00 91.56 85 ARG A C 1
ATOM 663 O O . ARG A 1 85 ? -11.953 -4.513 2.246 1.00 91.56 85 ARG A O 1
ATOM 670 N N . LEU A 1 86 ? -11.602 -3.422 0.307 1.00 90.00 86 LEU A N 1
ATOM 671 C CA . LEU A 1 86 ? -12.986 -3.040 0.058 1.00 90.00 86 LEU A CA 1
ATOM 672 C C . LEU A 1 86 ? -13.576 -3.992 -0.994 1.00 90.00 86 LEU A C 1
ATOM 674 O O . LEU A 1 86 ? -12.890 -4.348 -1.952 1.00 90.00 86 LEU A O 1
ATOM 678 N N . ALA A 1 87 ? -14.804 -4.460 -0.756 1.00 82.00 87 ALA A N 1
ATOM 679 C CA . ALA A 1 87 ? -15.541 -5.356 -1.655 1.00 82.00 87 ALA A CA 1
ATOM 680 C C . ALA A 1 87 ? -16.165 -4.607 -2.841 1.00 82.00 87 ALA A C 1
ATOM 682 O O . ALA A 1 87 ? -16.456 -3.397 -2.685 1.00 82.00 87 ALA A O 1
#

Radius of gyration: 12.67 Å; chains: 1; bounding box: 34×32×28 Å

Secondary structure (DSSP, 8-state):
-PPP-TT-EEEE-TT-SSGGGTT-EEEEEPPPTT----SS---SSSEEEE-SSSEEEEEEEEESSS---TT--S-EEEEGGGEEE--